Protein AF-A0A2M7WI53-F1 (afdb_monomer_lite)

pLDDT: mean 71.74, std 11.9, range [33.31, 90.62]

Structure (mmCIF, N/CA/C/O backbone):
data_AF-A0A2M7WI53-F1
#
_entry.id   AF-A0A2M7WI53-F1
#
loop_
_atom_site.group_PDB
_atom_site.id
_atom_site.type_symbol
_atom_site.label_atom_id
_atom_site.label_alt_id
_atom_site.label_comp_id
_atom_site.label_asym_id
_atom_site.label_entity_id
_atom_site.label_seq_id
_atom_site.pdbx_PDB_ins_code
_atom_site.Cartn_x
_atom_site.Cartn_y
_atom_site.Cartn_z
_atom_site.occupancy
_atom_site.B_iso_or_equiv
_atom_site.auth_seq_id
_atom_site.auth_comp_id
_atom_site.auth_asym_id
_atom_site.auth_atom_id
_atom_site.pdbx_PDB_model_num
ATOM 1 N N . MET A 1 1 ? -2.477 -20.365 7.520 1.00 40.53 1 MET A N 1
ATOM 2 C CA . MET A 1 1 ? -2.702 -20.874 6.146 1.00 40.53 1 MET A CA 1
ATOM 3 C C . MET A 1 1 ? -1.442 -20.587 5.340 1.00 40.53 1 MET A C 1
ATOM 5 O O . MET A 1 1 ? -0.900 -19.510 5.520 1.00 40.53 1 MET A O 1
ATOM 9 N N . ARG A 1 2 ? -0.923 -21.531 4.542 1.00 48.72 2 ARG A N 1
ATOM 10 C CA . ARG A 1 2 ? 0.234 -21.299 3.654 1.00 48.72 2 ARG A CA 1
ATOM 11 C C . ARG A 1 2 ? -0.294 -21.184 2.229 1.00 48.72 2 ARG A C 1
ATOM 13 O O . ARG A 1 2 ? -0.857 -22.155 1.731 1.00 48.72 2 ARG A O 1
ATOM 20 N N . ILE A 1 3 ? -0.168 -20.014 1.613 1.00 57.38 3 ILE A N 1
ATOM 21 C CA . ILE A 1 3 ? -0.601 -19.780 0.230 1.00 57.38 3 ILE A CA 1
ATOM 22 C C . ILE A 1 3 ? 0.655 -19.772 -0.632 1.00 57.38 3 ILE A C 1
ATOM 24 O O . ILE A 1 3 ? 1.502 -18.901 -0.461 1.00 57.38 3 ILE A O 1
ATOM 28 N N . ASN A 1 4 ? 0.796 -20.764 -1.510 1.00 57.38 4 ASN A N 1
ATOM 29 C CA . ASN A 1 4 ? 1.954 -20.886 -2.392 1.00 57.38 4 ASN A CA 1
ATOM 30 C C . ASN A 1 4 ? 1.687 -20.078 -3.676 1.00 57.38 4 ASN A C 1
ATOM 32 O O . ASN A 1 4 ? 0.699 -20.374 -4.356 1.00 57.38 4 ASN A O 1
ATOM 36 N N . PRO A 1 5 ? 2.494 -19.063 -4.016 1.00 64.06 5 PRO A N 1
ATOM 37 C CA . PRO A 1 5 ? 2.240 -18.233 -5.185 1.00 64.06 5 PRO A CA 1
ATOM 38 C C . PRO A 1 5 ? 2.879 -18.861 -6.424 1.00 64.06 5 PRO A C 1
ATOM 40 O O . PRO A 1 5 ? 4.054 -18.655 -6.718 1.00 64.06 5 PRO A O 1
ATOM 43 N N . GLY A 1 6 ? 2.110 -19.655 -7.164 1.00 66.50 6 GLY A N 1
ATOM 44 C CA . GLY A 1 6 ? 2.554 -20.162 -8.464 1.00 66.50 6 GLY A CA 1
ATOM 45 C C . GLY A 1 6 ? 3.859 -20.964 -8.383 1.00 66.50 6 GLY A C 1
ATOM 46 O O . GLY A 1 6 ? 3.886 -22.045 -7.799 1.00 66.50 6 GLY A O 1
ATOM 47 N N . ASN A 1 7 ? 4.925 -20.437 -8.994 1.00 64.50 7 ASN A N 1
ATOM 48 C CA . ASN A 1 7 ? 6.206 -21.121 -9.184 1.00 64.50 7 ASN A CA 1
ATOM 49 C C . ASN A 1 7 ? 7.251 -20.851 -8.088 1.00 64.50 7 ASN A C 1
ATOM 51 O O . ASN A 1 7 ? 8.319 -21.466 -8.128 1.00 64.50 7 ASN A O 1
ATOM 55 N N . ALA A 1 8 ? 7.006 -19.946 -7.131 1.00 64.75 8 ALA A N 1
ATOM 56 C CA . ALA A 1 8 ? 7.987 -19.703 -6.073 1.00 64.75 8 ALA A CA 1
ATOM 57 C C . ALA A 1 8 ? 8.030 -20.898 -5.113 1.00 64.75 8 ALA A C 1
ATOM 59 O O . ALA A 1 8 ? 7.060 -21.207 -4.422 1.00 64.75 8 ALA A O 1
ATOM 60 N N . SER A 1 9 ? 9.171 -21.582 -5.049 1.00 63.84 9 SER A N 1
ATOM 61 C CA . SER A 1 9 ? 9.409 -22.614 -4.045 1.00 63.84 9 SER A CA 1
ATOM 62 C C . SER A 1 9 ? 9.927 -21.979 -2.757 1.00 63.84 9 SER A C 1
ATOM 64 O O . SER A 1 9 ? 10.912 -21.248 -2.794 1.00 63.84 9 SER A O 1
ATOM 66 N N . ALA A 1 10 ? 9.320 -22.324 -1.622 1.00 70.06 10 ALA A N 1
ATOM 67 C CA . ALA A 1 10 ? 9.754 -21.918 -0.281 1.00 70.06 10 ALA A CA 1
ATOM 68 C C . ALA A 1 10 ? 9.608 -20.422 0.079 1.00 70.06 10 ALA A C 1
ATOM 70 O O . ALA A 1 10 ? 10.190 -19.990 1.072 1.00 70.06 10 ALA A O 1
ATOM 71 N N . VAL A 1 11 ? 8.786 -19.662 -0.651 1.00 73.88 11 VAL A N 1
ATOM 72 C CA . VAL A 1 11 ? 8.380 -18.299 -0.265 1.00 73.88 11 VAL A CA 1
ATOM 73 C C . VAL A 1 11 ? 6.955 -18.341 0.286 1.00 73.88 11 VAL A C 1
ATOM 75 O O . VAL A 1 11 ? 6.052 -18.849 -0.381 1.00 73.88 11 VAL A O 1
ATOM 78 N N . TYR A 1 12 ? 6.739 -17.840 1.505 1.00 75.62 12 TYR A N 1
ATOM 79 C CA . TYR A 1 12 ? 5.449 -17.949 2.189 1.00 75.62 12 TYR A CA 1
ATOM 80 C C . TYR A 1 12 ? 5.150 -16.730 3.047 1.00 75.62 12 TYR A C 1
ATOM 82 O O . TYR A 1 12 ? 5.795 -16.522 4.074 1.00 75.62 12 TYR A O 1
ATOM 90 N N . LEU A 1 13 ? 4.056 -16.040 2.737 1.00 79.50 13 LEU A N 1
ATOM 91 C CA . LEU A 1 13 ? 3.545 -15.013 3.634 1.00 79.50 13 LEU A CA 1
ATOM 92 C C . LEU A 1 13 ? 3.098 -15.635 4.953 1.00 79.50 13 LEU A C 1
ATOM 94 O O . LEU A 1 13 ? 2.332 -16.606 5.001 1.00 79.50 13 LEU A O 1
ATOM 98 N N . THR A 1 14 ? 3.603 -15.062 6.031 1.00 83.94 14 THR A N 1
ATOM 99 C CA . THR A 1 14 ? 3.171 -15.330 7.388 1.00 83.94 14 THR A CA 1
ATOM 100 C C . THR A 1 14 ? 1.987 -14.436 7.716 1.00 83.94 14 THR A C 1
ATOM 102 O O . THR A 1 14 ? 1.918 -13.274 7.325 1.00 83.94 14 THR A O 1
ATOM 105 N N . TYR A 1 15 ? 1.016 -15.016 8.408 1.00 81.25 15 TYR A N 1
ATOM 106 C CA . TYR A 1 15 ? -0.270 -14.393 8.660 1.00 81.25 15 TYR A CA 1
ATOM 107 C C . TYR A 1 15 ? -0.632 -14.519 10.130 1.00 81.25 15 TYR A C 1
ATOM 109 O O . TYR A 1 15 ? -0.364 -15.559 10.744 1.00 81.25 15 TYR A O 1
ATOM 117 N N . ASP A 1 16 ? -1.285 -13.493 10.654 1.00 82.62 16 ASP A N 1
ATOM 118 C CA . ASP A 1 16 ? -1.772 -13.434 12.020 1.00 82.62 16 ASP A CA 1
ATOM 119 C C . ASP A 1 16 ? -3.190 -12.847 12.117 1.00 82.62 16 ASP A C 1
ATOM 121 O O . ASP A 1 16 ? -3.620 -12.053 11.283 1.00 82.62 16 ASP A O 1
ATOM 125 N N . THR A 1 17 ? -3.920 -13.278 13.149 1.00 79.56 17 THR A N 1
ATOM 126 C CA . THR A 1 17 ? -5.266 -12.792 13.510 1.00 79.56 17 THR A CA 1
ATOM 127 C C . THR A 1 17 ? -5.358 -12.433 14.984 1.00 79.56 17 THR A C 1
ATOM 129 O O . THR A 1 17 ? -6.453 -12.432 15.554 1.00 79.56 17 THR A O 1
ATOM 132 N N . THR A 1 18 ? -4.223 -12.286 15.665 1.00 78.81 18 THR A N 1
ATOM 133 C CA . THR A 1 18 ? -4.240 -11.916 17.077 1.00 78.81 18 THR A CA 1
ATOM 134 C C . THR A 1 18 ? -4.764 -10.493 17.225 1.00 78.81 18 THR A C 1
ATOM 136 O O . THR A 1 18 ? -5.037 -9.797 16.255 1.00 78.81 18 THR A O 1
ATOM 139 N N . THR A 1 19 ? -5.012 -10.056 18.449 1.00 72.38 19 THR A N 1
ATOM 140 C CA . THR A 1 19 ? -5.369 -8.661 18.706 1.00 72.38 19 THR A CA 1
ATOM 141 C C . THR A 1 19 ? -4.101 -7.842 18.911 1.00 72.38 19 THR A C 1
ATOM 143 O O . THR A 1 19 ? -3.313 -8.176 19.796 1.00 72.38 19 THR A O 1
ATOM 146 N N . GLY A 1 20 ? -3.956 -6.742 18.172 1.00 71.38 20 GLY A N 1
ATOM 147 C CA . GLY A 1 20 ? -2.830 -5.812 18.295 1.00 71.38 20 GLY A CA 1
ATOM 148 C C . GLY A 1 20 ? -1.840 -5.902 17.133 1.00 71.38 20 GLY A C 1
ATOM 149 O O . GLY A 1 20 ? -1.923 -6.796 16.299 1.00 71.38 20 GLY A O 1
ATOM 150 N N . VAL A 1 21 ? -0.915 -4.944 17.082 1.00 74.25 21 VAL A N 1
ATOM 151 C CA . VAL A 1 21 ? 0.105 -4.851 16.029 1.00 74.25 21 VAL A CA 1
ATOM 152 C C . VAL A 1 21 ? 1.142 -5.962 16.209 1.00 74.25 21 VAL A C 1
ATOM 154 O O . VAL A 1 21 ? 1.722 -6.098 17.286 1.00 74.25 21 VAL A O 1
ATOM 157 N N . ASN A 1 22 ? 1.392 -6.734 15.149 1.00 80.31 22 ASN A N 1
ATOM 158 C CA . ASN A 1 22 ? 2.425 -7.768 15.114 1.00 80.31 22 ASN A CA 1
ATOM 159 C C . ASN A 1 22 ? 3.294 -7.610 13.860 1.00 80.31 22 ASN A C 1
ATOM 161 O O . ASN A 1 22 ? 3.023 -8.211 12.823 1.00 80.31 22 ASN A O 1
ATOM 165 N N . THR A 1 23 ? 4.355 -6.814 13.982 1.00 82.06 23 THR A N 1
ATOM 166 C CA . THR A 1 23 ? 5.276 -6.480 12.885 1.00 82.06 23 THR A CA 1
ATOM 167 C C . THR A 1 23 ? 6.238 -7.614 12.513 1.00 82.06 23 THR A C 1
ATOM 169 O O . THR A 1 23 ? 7.009 -7.473 11.571 1.00 82.06 23 THR A O 1
ATOM 172 N N . GLU A 1 24 ? 6.199 -8.760 13.205 1.00 83.50 24 GLU A N 1
ATOM 173 C CA . GLU A 1 24 ? 6.983 -9.957 12.850 1.00 83.50 24 GLU A CA 1
ATOM 174 C C . GLU A 1 24 ? 6.296 -10.822 11.778 1.00 83.50 24 GLU A C 1
ATOM 176 O O . GLU A 1 24 ? 6.804 -11.878 11.385 1.00 83.50 24 GLU A O 1
ATOM 181 N N . ARG A 1 25 ? 5.095 -10.428 11.350 1.00 84.69 25 ARG A N 1
ATOM 182 C CA . ARG A 1 25 ? 4.262 -11.148 10.385 1.00 84.69 25 ARG A CA 1
ATOM 183 C C . ARG A 1 25 ? 4.104 -10.317 9.134 1.00 84.69 25 ARG A C 1
ATOM 185 O O . ARG A 1 25 ? 4.075 -9.107 9.227 1.00 84.69 25 ARG A O 1
ATOM 192 N N . ASP A 1 26 ? 3.953 -10.951 7.978 1.00 82.56 26 ASP A N 1
ATOM 193 C CA . ASP A 1 26 ? 3.774 -10.213 6.723 1.00 82.56 26 ASP A CA 1
ATOM 194 C C . ASP A 1 26 ? 2.362 -9.615 6.645 1.00 82.56 26 ASP A C 1
ATOM 196 O O . ASP A 1 26 ? 2.180 -8.474 6.233 1.00 82.56 26 ASP A O 1
ATOM 200 N N . VAL A 1 27 ? 1.350 -10.374 7.078 1.00 82.81 27 VAL A N 1
ATOM 201 C CA . VAL A 1 27 ? -0.061 -9.969 7.033 1.00 82.81 27 VAL A CA 1
ATOM 202 C C . VAL A 1 27 ? -0.702 -10.089 8.399 1.00 82.81 27 VAL A C 1
ATOM 204 O O . VAL A 1 27 ? -0.629 -11.143 9.033 1.00 82.81 27 VAL A O 1
ATOM 207 N N . HIS A 1 28 ? -1.433 -9.058 8.800 1.00 81.81 28 HIS A N 1
ATOM 208 C CA . HIS A 1 28 ? -2.333 -9.139 9.938 1.00 81.81 28 HIS A CA 1
ATOM 209 C C . HIS A 1 28 ? -3.757 -8.814 9.523 1.00 81.81 28 HIS A C 1
ATOM 211 O O . HIS A 1 28 ? -4.038 -7.763 8.954 1.00 81.81 28 HIS A O 1
ATOM 217 N N . TRP A 1 29 ? -4.667 -9.732 9.827 1.00 77.44 29 TRP A N 1
ATOM 218 C CA . TRP A 1 29 ? -6.092 -9.489 9.696 1.00 77.44 29 TRP A CA 1
ATOM 219 C C . TRP A 1 29 ? -6.637 -8.990 11.022 1.00 77.44 29 TRP A C 1
ATOM 221 O O . TRP A 1 29 ? -6.729 -9.744 11.997 1.00 77.44 29 TRP A O 1
ATOM 231 N N . ARG A 1 30 ? -7.065 -7.730 11.039 1.00 73.25 30 ARG A N 1
ATOM 232 C CA . ARG A 1 30 ? -7.730 -7.134 12.189 1.00 73.25 30 ARG A CA 1
ATOM 233 C C . ARG A 1 30 ? -9.077 -7.822 12.372 1.00 73.25 30 ARG A C 1
ATOM 235 O O . ARG A 1 30 ? -9.989 -7.695 11.555 1.00 73.25 30 ARG A O 1
ATOM 242 N N . VAL A 1 31 ? -9.221 -8.572 13.459 1.00 60.41 31 VAL A N 1
ATOM 243 C CA . VAL A 1 31 ? -10.499 -9.193 13.821 1.00 60.41 31 VAL A CA 1
ATOM 244 C C . VAL A 1 31 ? -11.424 -8.101 14.368 1.00 60.41 31 VAL A C 1
ATOM 246 O O . VAL A 1 31 ? -11.444 -7.840 15.567 1.00 60.41 31 VAL A O 1
ATOM 249 N N . ASN A 1 32 ? -12.174 -7.430 13.492 1.00 55.91 32 ASN A N 1
ATOM 250 C CA . ASN A 1 32 ? -13.210 -6.469 13.873 1.00 55.91 32 ASN A CA 1
ATOM 251 C C . ASN A 1 32 ? -14.606 -7.024 13.537 1.00 55.91 32 ASN A C 1
ATOM 253 O O . ASN A 1 32 ? -14.867 -7.443 12.412 1.00 55.91 32 ASN A O 1
ATOM 257 N N . SER A 1 33 ? -15.514 -7.016 14.517 1.00 45.75 33 SER A N 1
ATOM 258 C CA . SER A 1 33 ? -16.912 -7.450 14.390 1.00 45.75 33 SER A CA 1
ATOM 259 C C . SER A 1 33 ? -17.819 -6.468 13.633 1.00 45.75 33 SER A C 1
ATOM 261 O O . SER A 1 33 ? -18.986 -6.784 13.405 1.00 45.75 33 SER A O 1
ATOM 263 N N . ALA A 1 34 ? -17.320 -5.290 13.245 1.00 47.84 34 ALA A N 1
ATOM 264 C CA . ALA A 1 34 ? -18.113 -4.236 12.611 1.00 47.84 34 ALA A CA 1
ATOM 265 C C . ALA A 1 34 ? -18.257 -4.357 11.081 1.00 47.84 34 ALA A C 1
ATOM 267 O O . ALA A 1 34 ? -19.078 -3.646 10.506 1.00 47.84 34 ALA A O 1
ATOM 268 N N . HIS A 1 35 ? -17.519 -5.251 10.413 1.00 46.56 35 HIS A N 1
ATOM 269 C CA . HIS A 1 35 ? -17.540 -5.360 8.950 1.00 46.56 35 HIS A CA 1
ATOM 270 C C . HIS A 1 35 ? -17.844 -6.804 8.528 1.00 46.56 35 HIS A C 1
ATOM 272 O O . HIS A 1 35 ? -17.186 -7.751 8.953 1.00 46.56 35 HIS A O 1
ATOM 278 N N . ALA A 1 36 ? -18.918 -6.978 7.752 1.00 35.69 36 ALA A N 1
ATOM 279 C CA . ALA A 1 36 ? -19.476 -8.279 7.393 1.00 35.69 36 ALA A CA 1
ATOM 280 C C . ALA A 1 36 ? -18.493 -9.150 6.587 1.00 35.69 36 ALA A C 1
ATOM 282 O O . ALA A 1 36 ? -17.598 -8.653 5.903 1.00 35.69 36 ALA A O 1
ATOM 283 N N . ALA A 1 37 ? -18.702 -10.470 6.641 1.00 33.31 37 ALA A N 1
ATOM 284 C CA . ALA A 1 37 ? -17.984 -11.445 5.825 1.00 33.31 37 ALA A CA 1
ATOM 285 C C . ALA A 1 37 ? -18.001 -11.030 4.339 1.00 33.31 37 ALA A C 1
ATOM 287 O O . ALA A 1 37 ? -19.064 -11.007 3.721 1.00 33.31 37 ALA A O 1
ATOM 288 N N . GLY A 1 38 ? -16.829 -10.690 3.787 1.00 39.16 38 GLY A N 1
ATOM 289 C CA . GLY A 1 38 ? -16.668 -10.261 2.391 1.00 39.16 38 GLY A CA 1
ATOM 290 C C . GLY A 1 38 ? -15.857 -8.978 2.158 1.00 39.16 38 GLY A C 1
ATOM 291 O O . GLY A 1 38 ? -15.566 -8.685 1.006 1.00 39.16 38 GLY A O 1
ATOM 292 N N . ALA A 1 39 ? -15.459 -8.236 3.198 1.00 41.06 39 ALA A N 1
ATOM 293 C CA . ALA A 1 39 ? -14.750 -6.959 3.048 1.00 41.06 39 ALA A CA 1
ATOM 294 C C . ALA A 1 39 ? -13.228 -7.081 3.284 1.00 41.06 39 ALA A C 1
ATOM 296 O O . ALA A 1 39 ? -12.765 -7.061 4.428 1.00 41.06 39 ALA A O 1
ATOM 297 N N . TYR A 1 40 ? -12.440 -7.144 2.204 1.00 47.06 40 TYR A N 1
ATOM 298 C CA . TYR A 1 40 ? -11.000 -6.828 2.219 1.00 47.06 40 TYR A CA 1
ATOM 299 C C . TYR A 1 40 ? -10.840 -5.299 2.156 1.00 47.06 40 TYR A C 1
ATOM 301 O O . TYR A 1 40 ? -10.165 -4.749 1.288 1.00 47.06 40 TYR A O 1
ATOM 309 N N . GLU A 1 41 ? -11.522 -4.567 3.030 1.00 58.31 41 GLU A N 1
ATOM 310 C CA . GLU A 1 41 ? -11.343 -3.122 3.111 1.00 58.31 41 GLU A CA 1
ATOM 311 C C . GLU A 1 41 ? -9.981 -2.856 3.762 1.00 58.31 41 GLU A C 1
ATOM 313 O O . GLU A 1 41 ? -9.557 -3.591 4.653 1.00 58.31 41 GLU A O 1
ATOM 318 N N . THR A 1 42 ? -9.275 -1.814 3.321 1.00 56.69 42 THR A N 1
ATOM 319 C CA . THR A 1 42 ? -7.972 -1.358 3.859 1.00 56.69 42 THR A CA 1
ATOM 320 C C . THR A 1 42 ? -7.950 -1.160 5.382 1.00 56.69 42 THR A C 1
ATOM 322 O O . THR A 1 42 ? -6.896 -0.933 5.956 1.00 56.69 42 THR A O 1
ATOM 325 N N . ASP A 1 43 ? -9.110 -1.221 6.032 1.00 60.84 43 ASP A N 1
ATOM 326 C CA . ASP A 1 43 ? -9.283 -1.112 7.477 1.00 60.84 43 ASP A CA 1
ATOM 327 C C . ASP A 1 43 ? -9.181 -2.455 8.219 1.00 60.84 43 ASP A C 1
ATOM 329 O O . ASP A 1 43 ? -9.117 -2.455 9.448 1.00 60.84 43 ASP A O 1
ATOM 333 N N . ASN A 1 44 ? -9.149 -3.585 7.500 1.00 69.31 44 ASN A N 1
ATOM 334 C CA . ASN A 1 44 ? -9.164 -4.935 8.076 1.00 69.31 44 ASN A CA 1
ATOM 335 C C . ASN A 1 44 ? -7.863 -5.714 7.869 1.00 69.31 44 ASN A C 1
ATOM 337 O O . ASN A 1 44 ? -7.686 -6.757 8.496 1.00 69.31 44 ASN A O 1
ATOM 341 N N . VAL A 1 45 ? -6.971 -5.252 6.991 1.00 76.75 45 VAL A N 1
ATOM 342 C CA . VAL A 1 45 ? -5.724 -5.954 6.678 1.00 76.75 45 VAL A CA 1
ATOM 343 C C . VAL A 1 45 ? -4.552 -4.991 6.722 1.00 76.75 45 VAL A C 1
ATOM 345 O O . VAL A 1 45 ? -4.508 -4.016 5.976 1.00 76.75 45 VAL A O 1
ATOM 348 N N . ASP A 1 46 ? -3.588 -5.324 7.567 1.00 80.38 46 ASP A N 1
ATOM 349 C CA . ASP A 1 46 ? -2.292 -4.674 7.642 1.00 80.38 46 ASP A CA 1
ATOM 350 C C . ASP A 1 46 ? -1.254 -5.503 6.888 1.00 80.38 46 ASP A C 1
ATOM 352 O O . ASP A 1 46 ? -1.238 -6.736 6.983 1.00 80.38 46 ASP A O 1
ATOM 356 N N . PHE A 1 47 ? -0.375 -4.818 6.157 1.00 82.06 47 PHE A N 1
ATOM 357 C CA . PHE A 1 47 ? 0.773 -5.424 5.489 1.00 82.06 47 PHE A CA 1
ATOM 358 C C . PHE A 1 47 ? 2.029 -4.885 6.141 1.00 82.06 47 PHE A C 1
ATOM 360 O O . PHE A 1 47 ? 2.302 -3.696 6.028 1.00 82.06 47 PHE A O 1
ATOM 367 N N . TYR A 1 48 ? 2.801 -5.731 6.800 1.00 84.75 48 TYR A N 1
ATOM 368 C CA . TYR A 1 48 ? 4.083 -5.311 7.344 1.00 84.75 48 TYR A CA 1
ATOM 369 C C . TYR A 1 48 ? 5.219 -5.705 6.408 1.00 84.75 48 TYR A C 1
ATOM 371 O O . TYR A 1 48 ? 5.087 -6.586 5.555 1.00 84.75 48 TYR A O 1
ATOM 379 N N . GLU A 1 49 ? 6.363 -5.066 6.618 1.00 78.62 49 GLU A N 1
ATOM 380 C CA . GLU A 1 49 ? 7.631 -5.439 6.000 1.00 78.62 49 GLU A CA 1
ATOM 381 C C . GLU A 1 49 ? 8.651 -5.735 7.107 1.00 78.62 49 GLU A C 1
ATOM 383 O O . GLU A 1 49 ? 9.440 -4.866 7.476 1.00 78.62 49 GLU A O 1
ATOM 388 N N . PRO A 1 50 ? 8.639 -6.956 7.683 1.00 78.00 50 PRO A N 1
ATOM 389 C CA . PRO A 1 50 ? 9.502 -7.293 8.819 1.00 78.00 50 PRO A CA 1
ATOM 390 C C . PRO A 1 50 ? 11.002 -7.192 8.496 1.00 78.00 50 PRO A C 1
ATOM 392 O O . PRO A 1 50 ? 11.837 -7.092 9.395 1.00 78.00 50 PRO A O 1
ATOM 395 N N . VAL A 1 51 ? 11.355 -7.251 7.209 1.00 75.44 51 VAL A N 1
ATOM 396 C CA . VAL A 1 51 ? 12.726 -7.156 6.704 1.00 75.44 51 VAL A CA 1
ATOM 397 C C . VAL A 1 51 ? 12.814 -5.958 5.760 1.00 75.44 51 VAL A C 1
ATOM 399 O O . VAL A 1 51 ? 12.414 -6.034 4.603 1.00 75.44 51 VAL A O 1
ATOM 402 N N . SER A 1 52 ? 13.397 -4.864 6.247 1.00 67.62 52 SER A N 1
ATOM 403 C CA . SER A 1 52 ? 13.440 -3.549 5.581 1.00 67.62 52 SER A CA 1
ATOM 404 C C . SER A 1 52 ? 14.253 -3.480 4.280 1.00 67.62 52 SER A C 1
ATOM 406 O O . SER A 1 52 ? 14.430 -2.411 3.714 1.00 67.62 52 SER A O 1
ATOM 408 N N . ASN A 1 53 ? 14.862 -4.582 3.848 1.00 67.38 53 ASN A N 1
ATOM 409 C CA . ASN A 1 53 ? 15.599 -4.685 2.587 1.00 67.38 53 ASN A CA 1
ATOM 410 C C . ASN A 1 53 ? 15.217 -5.945 1.795 1.00 67.38 53 ASN A C 1
ATOM 412 O O . ASN A 1 53 ? 15.928 -6.345 0.874 1.00 67.38 53 ASN A O 1
ATOM 416 N N . GLY A 1 54 ? 14.113 -6.594 2.171 1.00 70.50 54 GLY A N 1
ATOM 417 C CA . GLY A 1 54 ? 13.661 -7.841 1.576 1.00 70.50 54 GLY A CA 1
ATOM 418 C C . GLY A 1 54 ? 12.162 -8.018 1.757 1.00 70.50 54 GLY A C 1
ATOM 419 O O . GLY A 1 54 ? 11.707 -8.551 2.766 1.00 70.50 54 GLY A O 1
ATOM 420 N N . SER A 1 55 ? 11.389 -7.632 0.744 1.00 73.88 55 SER A N 1
ATOM 421 C CA . SER A 1 55 ? 9.939 -7.787 0.778 1.00 73.88 55 SER A CA 1
ATOM 422 C C . SER A 1 55 ? 9.585 -9.251 0.531 1.00 73.88 55 SER A C 1
ATOM 424 O O . SER A 1 55 ? 9.590 -9.724 -0.610 1.00 73.88 55 SER A O 1
ATOM 426 N N . GLN A 1 56 ? 9.247 -9.981 1.597 1.00 78.81 56 GLN A N 1
ATOM 427 C CA . GLN A 1 56 ? 8.673 -11.328 1.486 1.00 78.81 56 GLN A CA 1
ATOM 428 C C . GLN A 1 56 ? 7.405 -11.308 0.619 1.00 78.81 56 GLN A C 1
ATOM 430 O O . GLN A 1 56 ? 7.156 -12.222 -0.165 1.00 78.81 56 GLN A O 1
ATOM 435 N N . PHE A 1 57 ? 6.666 -10.200 0.694 1.00 77.56 57 PHE A N 1
ATOM 436 C CA . PHE A 1 57 ? 5.571 -9.858 -0.201 1.00 77.56 57 PHE A CA 1
ATOM 437 C C . PHE A 1 57 ? 5.979 -9.775 -1.669 1.00 77.56 57 PHE A C 1
ATOM 439 O O . PHE A 1 57 ? 5.372 -10.443 -2.506 1.00 77.56 57 PHE A O 1
ATOM 446 N N . GLY A 1 58 ? 7.023 -9.012 -1.992 1.00 75.31 58 GLY A N 1
ATOM 447 C CA . GLY A 1 58 ? 7.571 -8.947 -3.347 1.00 75.31 58 GLY A CA 1
ATOM 448 C C . GLY A 1 58 ? 8.004 -10.322 -3.863 1.00 75.31 58 GLY A C 1
ATOM 449 O O . GLY A 1 58 ? 7.616 -10.720 -4.961 1.00 75.31 58 GLY A O 1
ATOM 450 N N . ALA A 1 59 ? 8.732 -11.088 -3.048 1.00 77.19 59 ALA A N 1
ATOM 451 C CA . ALA A 1 59 ? 9.161 -12.444 -3.394 1.00 77.19 59 ALA A CA 1
ATOM 452 C C . ALA A 1 59 ? 7.972 -13.396 -3.620 1.00 77.19 59 ALA A C 1
ATOM 454 O O . ALA A 1 59 ? 8.012 -14.250 -4.506 1.00 77.19 59 ALA A O 1
ATOM 455 N N . TRP A 1 60 ? 6.893 -13.242 -2.846 1.00 78.88 60 TRP A N 1
ATOM 456 C CA . TRP A 1 60 ? 5.671 -14.021 -3.019 1.00 78.88 60 TRP A CA 1
ATOM 457 C C . TRP A 1 60 ? 5.009 -13.685 -4.363 1.00 78.88 60 TRP A C 1
ATOM 459 O O . TRP A 1 60 ? 4.757 -14.579 -5.168 1.00 78.88 60 TRP A O 1
ATOM 469 N N . CYS A 1 61 ? 4.824 -12.402 -4.679 1.00 75.12 61 CYS A N 1
ATOM 470 C CA . CYS A 1 61 ? 4.260 -11.964 -5.960 1.00 75.12 61 CYS A CA 1
ATOM 471 C C . CYS A 1 61 ? 5.083 -12.445 -7.172 1.00 75.12 61 CYS A C 1
ATOM 473 O O . CYS A 1 61 ? 4.509 -12.837 -8.196 1.00 75.12 61 CYS A O 1
ATOM 475 N N . GLN A 1 62 ? 6.414 -12.506 -7.041 1.00 74.69 62 GLN A N 1
ATOM 476 C CA . GLN A 1 62 ? 7.319 -12.997 -8.084 1.00 74.69 62 GLN A CA 1
ATOM 477 C C . GLN A 1 62 ? 6.996 -14.417 -8.548 1.00 74.69 62 GLN A C 1
ATOM 479 O O . GLN A 1 62 ? 7.149 -14.730 -9.731 1.00 74.69 62 GLN A O 1
ATOM 484 N N . GLY A 1 63 ? 6.496 -15.268 -7.653 1.00 74.94 63 GLY A N 1
ATOM 485 C CA . GLY A 1 63 ? 6.120 -16.634 -7.995 1.00 74.94 63 GLY A CA 1
ATOM 486 C C . GLY A 1 63 ? 5.050 -16.733 -9.088 1.00 74.94 63 GLY A C 1
ATOM 487 O O . GLY A 1 63 ? 5.049 -17.698 -9.856 1.00 74.94 63 GLY A O 1
ATOM 488 N N . CYS A 1 64 ? 4.191 -15.716 -9.215 1.00 70.62 64 CYS A N 1
ATOM 489 C CA . CYS A 1 64 ? 3.168 -15.623 -10.260 1.00 70.62 64 CYS A CA 1
ATOM 490 C C . CYS A 1 64 ? 3.531 -14.631 -11.377 1.00 70.62 64 CYS A C 1
ATOM 492 O O . CYS A 1 64 ? 3.182 -14.869 -12.532 1.00 70.62 64 CYS A O 1
ATOM 494 N N . HIS A 1 65 ? 4.223 -13.532 -11.056 1.00 72.62 65 HIS A N 1
ATOM 495 C CA . HIS A 1 65 ? 4.453 -12.416 -11.985 1.00 72.62 65 HIS A CA 1
ATOM 496 C C . HIS A 1 65 ? 5.870 -12.373 -12.594 1.00 72.62 65 HIS A C 1
ATOM 498 O O . HIS A 1 65 ? 6.101 -11.646 -13.559 1.00 72.62 65 HIS A O 1
ATOM 504 N N . THR A 1 66 ? 6.780 -13.250 -12.153 1.00 70.50 66 THR A N 1
ATOM 505 C CA . THR A 1 66 ? 8.163 -13.478 -12.634 1.00 70.50 66 THR A CA 1
ATOM 506 C C . THR A 1 66 ? 9.113 -12.272 -12.574 1.00 70.50 66 THR A C 1
ATOM 508 O O . THR A 1 66 ? 10.082 -12.306 -11.818 1.00 70.50 66 THR A O 1
ATOM 511 N N . ASN A 1 67 ? 8.873 -11.223 -13.363 1.00 65.44 67 ASN A N 1
ATOM 512 C CA . ASN A 1 67 ? 9.663 -9.991 -13.382 1.00 65.44 67 ASN A CA 1
ATOM 513 C C . ASN A 1 67 ? 9.070 -8.949 -12.423 1.00 65.44 67 ASN A C 1
ATOM 515 O O . ASN A 1 67 ? 7.897 -9.040 -12.078 1.00 65.44 67 ASN A O 1
ATOM 519 N N . PHE A 1 68 ? 9.870 -7.938 -12.062 1.00 64.31 68 PHE A N 1
ATOM 520 C CA . PHE A 1 68 ? 9.469 -6.772 -11.256 1.00 64.31 68 PHE A CA 1
ATOM 521 C C . PHE A 1 68 ? 9.366 -6.959 -9.733 1.00 64.31 68 PHE A C 1
ATOM 523 O O . PHE A 1 68 ? 8.558 -6.302 -9.076 1.00 64.31 68 PHE A O 1
ATOM 530 N N . HIS A 1 69 ? 10.217 -7.813 -9.165 1.00 68.06 69 HIS A N 1
ATOM 531 C CA . HIS A 1 69 ? 10.374 -7.970 -7.717 1.00 68.06 69 HIS A CA 1
ATOM 532 C C . HIS A 1 69 ? 11.863 -8.125 -7.357 1.00 68.06 69 HIS A C 1
ATOM 534 O O . HIS A 1 69 ? 12.607 -8.710 -8.150 1.00 68.06 69 HIS A O 1
ATOM 540 N N . GLY A 1 70 ? 12.278 -7.616 -6.188 1.00 63.47 70 GLY A N 1
ATOM 541 C CA . GLY A 1 70 ? 13.679 -7.606 -5.740 1.00 63.47 70 GLY A CA 1
ATOM 542 C C . GLY A 1 70 ? 14.022 -6.422 -4.824 1.00 63.47 70 GLY A C 1
ATOM 543 O O . GLY A 1 70 ? 13.124 -5.721 -4.353 1.00 63.47 70 GLY A O 1
ATOM 544 N N . SER A 1 71 ? 15.315 -6.201 -4.578 1.00 66.69 71 SER A N 1
ATOM 545 C CA . SER A 1 71 ? 15.851 -4.951 -4.011 1.00 66.69 71 SER A CA 1
ATOM 546 C C . SER A 1 71 ? 15.843 -3.850 -5.071 1.00 66.69 71 SER A C 1
ATOM 548 O O . SER A 1 71 ? 15.933 -4.124 -6.270 1.00 66.69 71 SER A O 1
ATOM 550 N N . SER A 1 72 ? 15.834 -2.590 -4.632 1.00 68.19 72 SER A N 1
ATOM 551 C CA . SER A 1 72 ? 16.096 -1.429 -5.478 1.00 68.19 72 SER A CA 1
ATOM 552 C C . SER A 1 72 ? 17.387 -1.528 -6.276 1.00 68.19 72 SER A C 1
ATOM 554 O O . SER A 1 72 ? 17.508 -0.764 -7.209 1.00 68.19 72 SER A O 1
ATOM 556 N N . SER A 1 73 ? 18.325 -2.417 -5.938 1.00 71.12 73 SER A N 1
ATOM 557 C CA . SER A 1 73 ? 19.592 -2.618 -6.651 1.00 71.12 73 SER A CA 1
ATOM 558 C C . SER A 1 73 ? 19.557 -3.709 -7.731 1.00 71.12 73 SER A C 1
ATOM 560 O O . SER A 1 73 ? 20.534 -3.876 -8.469 1.00 71.12 73 SER A O 1
ATOM 562 N N . ASP A 1 74 ? 18.458 -4.461 -7.849 1.00 71.25 74 ASP A N 1
ATOM 563 C CA . ASP A 1 74 ? 18.376 -5.578 -8.786 1.00 71.25 74 ASP A CA 1
ATOM 564 C C . ASP A 1 74 ? 18.180 -5.095 -10.243 1.00 71.25 74 ASP A C 1
ATOM 566 O O . ASP A 1 74 ? 17.348 -4.221 -10.516 1.00 71.25 74 ASP A O 1
ATOM 570 N N . PRO A 1 75 ? 18.877 -5.687 -11.239 1.00 72.56 75 PRO A N 1
ATOM 571 C CA . PRO A 1 75 ? 18.820 -5.228 -12.634 1.00 72.56 75 PRO A CA 1
ATOM 572 C C . PRO A 1 75 ? 17.424 -5.237 -13.276 1.00 72.56 75 PRO A C 1
ATOM 574 O O . PRO A 1 75 ? 17.190 -4.531 -14.254 1.00 72.56 75 PRO A O 1
ATOM 577 N N . ASN A 1 76 ? 16.498 -6.047 -12.760 1.00 69.75 76 ASN A N 1
ATOM 578 C CA . ASN A 1 76 ? 15.115 -6.137 -13.235 1.00 69.75 76 ASN A CA 1
ATOM 579 C C . ASN A 1 76 ? 14.195 -5.045 -12.649 1.00 69.75 76 ASN A C 1
ATOM 581 O O . ASN A 1 76 ? 13.063 -4.905 -13.122 1.00 69.75 76 ASN A O 1
ATOM 585 N N . MET A 1 77 ? 14.658 -4.284 -11.650 1.00 68.69 77 MET A N 1
ATOM 586 C CA . MET A 1 77 ? 13.878 -3.243 -10.970 1.00 68.69 77 MET A CA 1
ATOM 587 C C . MET A 1 77 ? 14.067 -1.853 -11.580 1.00 68.69 77 MET A C 1
ATOM 589 O O . MET A 1 77 ? 13.198 -0.994 -11.423 1.00 68.69 77 MET A O 1
ATOM 593 N N . HIS A 1 78 ? 15.131 -1.646 -12.356 1.00 63.62 78 HIS A N 1
ATOM 594 C CA . HIS A 1 78 ? 15.451 -0.357 -12.960 1.00 63.62 78 HIS A CA 1
ATOM 595 C C . HIS A 1 78 ? 14.980 -0.215 -14.412 1.00 63.62 78 HIS A C 1
ATOM 597 O O . HIS A 1 78 ? 15.042 -1.136 -15.229 1.00 63.62 78 HIS A O 1
ATOM 603 N N . ASN A 1 79 ? 14.554 0.997 -14.763 1.00 59.97 79 ASN A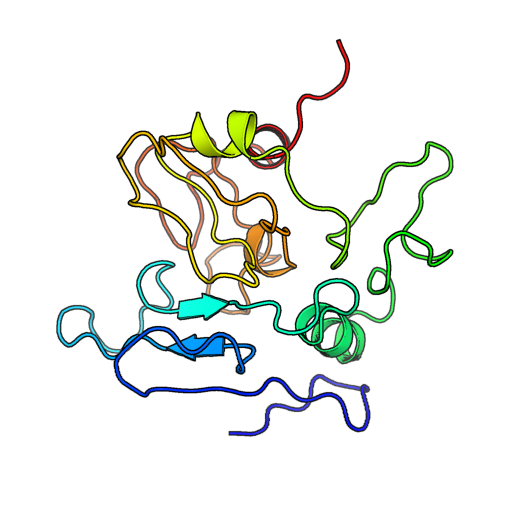 N 1
ATOM 604 C CA . ASN A 1 79 ? 14.561 1.492 -16.137 1.00 59.97 79 ASN A CA 1
ATOM 605 C C . ASN A 1 79 ? 15.894 2.209 -16.459 1.00 59.97 79 ASN A C 1
ATOM 607 O O . ASN A 1 79 ? 16.646 2.566 -15.556 1.00 59.97 79 ASN A O 1
ATOM 611 N N . VAL A 1 80 ? 16.129 2.491 -17.745 1.00 52.59 80 VAL A N 1
ATOM 612 C CA . VAL A 1 80 ? 17.254 3.274 -18.296 1.00 52.59 80 VAL A CA 1
ATOM 613 C C . VAL A 1 80 ? 17.417 4.653 -17.624 1.00 52.59 80 VAL A C 1
ATOM 615 O O . VAL A 1 80 ? 18.514 5.199 -17.624 1.00 52.59 80 VAL A O 1
ATOM 618 N N . ASP A 1 81 ? 16.367 5.168 -16.974 1.00 58.81 81 ASP A N 1
ATOM 619 C CA . ASP A 1 81 ? 16.332 6.499 -16.348 1.00 58.81 81 ASP A CA 1
ATOM 620 C C . ASP A 1 81 ? 16.365 6.469 -14.804 1.00 58.81 81 ASP A C 1
ATOM 622 O O . ASP A 1 81 ? 15.982 7.439 -14.156 1.00 58.81 81 ASP A O 1
ATOM 626 N N . GLY A 1 82 ? 16.739 5.341 -14.184 1.00 56.06 82 GLY A N 1
ATOM 627 C CA . GLY A 1 82 ? 16.776 5.204 -12.716 1.00 56.06 82 GLY A CA 1
ATOM 628 C C . GLY A 1 82 ? 15.400 5.077 -12.047 1.00 56.06 82 GLY A C 1
ATOM 629 O O . GLY A 1 82 ? 15.308 4.952 -10.830 1.00 56.06 82 GLY A O 1
ATOM 630 N N . TRP A 1 83 ? 14.325 5.060 -12.839 1.00 56.81 83 TRP A N 1
ATOM 631 C CA . TRP A 1 83 ? 12.956 4.853 -12.372 1.00 56.81 83 TRP A CA 1
ATOM 632 C C . TRP A 1 83 ? 12.743 3.405 -11.917 1.00 56.81 83 TRP A C 1
ATOM 634 O O . TRP A 1 83 ? 12.989 2.475 -12.696 1.00 56.81 83 TRP A O 1
ATOM 644 N N . VAL A 1 84 ? 12.232 3.217 -10.699 1.00 62.84 84 VAL A N 1
ATOM 645 C CA . VAL A 1 84 ? 11.794 1.905 -10.211 1.00 62.84 84 VAL A CA 1
ATOM 646 C C . VAL A 1 84 ? 10.326 1.728 -10.597 1.00 62.84 84 VAL A C 1
ATOM 648 O O . VAL A 1 84 ? 9.451 2.434 -10.107 1.00 62.84 84 VAL A O 1
ATOM 651 N N . ARG A 1 85 ? 10.037 0.826 -11.545 1.00 55.75 85 ARG A N 1
ATOM 652 C CA . ARG A 1 85 ? 8.673 0.669 -12.100 1.00 55.75 85 ARG A CA 1
ATOM 653 C C . ARG A 1 85 ? 7.690 -0.025 -11.157 1.00 55.75 85 ARG A C 1
ATOM 655 O O . ARG A 1 85 ? 6.491 0.026 -11.411 1.00 55.75 85 ARG A O 1
ATOM 662 N N . HIS A 1 86 ? 8.192 -0.710 -10.138 1.00 63.34 86 HIS A N 1
ATOM 663 C CA . HIS A 1 86 ? 7.393 -1.488 -9.201 1.00 63.34 86 HIS A CA 1
ATOM 664 C C . HIS A 1 86 ? 7.967 -1.342 -7.797 1.00 63.34 86 HIS A C 1
ATOM 666 O O . HIS A 1 86 ? 9.159 -1.077 -7.663 1.00 63.34 86 HIS A O 1
ATOM 672 N N . PRO A 1 87 ? 7.148 -1.515 -6.756 1.00 67.81 87 PRO A N 1
ATOM 673 C CA . PRO A 1 87 ? 7.624 -1.323 -5.401 1.00 67.81 87 PRO A CA 1
ATOM 674 C C . PRO A 1 87 ? 8.760 -2.274 -5.016 1.00 67.81 87 PRO A C 1
ATOM 676 O O . PRO A 1 87 ? 8.742 -3.450 -5.387 1.00 67.81 87 PRO A O 1
ATOM 679 N N . VAL A 1 88 ? 9.724 -1.754 -4.260 1.00 70.69 88 VAL A N 1
ATOM 680 C CA . VAL A 1 88 ? 10.884 -2.478 -3.719 1.00 70.69 88 VAL A CA 1
ATOM 681 C C . VAL A 1 88 ? 11.035 -2.130 -2.245 1.00 70.69 88 VAL A C 1
ATOM 683 O O . VAL A 1 88 ? 10.752 -0.999 -1.864 1.00 70.69 88 VAL A O 1
ATOM 686 N N . ALA A 1 89 ? 11.478 -3.102 -1.447 1.00 65.44 89 ALA A N 1
ATOM 687 C CA . ALA A 1 89 ? 11.511 -3.063 0.024 1.00 65.44 89 ALA A CA 1
ATOM 688 C C . ALA A 1 89 ? 12.316 -1.903 0.638 1.00 65.44 89 ALA A C 1
ATOM 690 O O . ALA A 1 89 ? 12.206 -1.602 1.815 1.00 65.44 89 ALA A O 1
ATOM 691 N N . ASP A 1 90 ? 13.186 -1.302 -0.161 1.00 68.75 90 ASP A N 1
ATOM 692 C CA . ASP A 1 90 ? 14.154 -0.273 0.197 1.00 68.75 90 ASP A CA 1
ATOM 693 C C . ASP A 1 90 ? 13.909 1.051 -0.552 1.00 68.75 90 ASP A C 1
ATOM 695 O O . ASP A 1 90 ? 14.690 1.994 -0.414 1.00 68.75 90 ASP A O 1
ATOM 699 N N . ALA A 1 91 ? 12.823 1.149 -1.331 1.00 73.94 91 ALA A N 1
ATOM 700 C CA . ALA A 1 91 ? 12.344 2.404 -1.910 1.00 73.94 91 ALA A CA 1
ATOM 701 C C . ALA A 1 91 ? 11.180 2.940 -1.079 1.00 73.94 91 ALA A C 1
ATOM 703 O O . ALA A 1 91 ? 10.007 2.841 -1.457 1.00 73.94 91 ALA A O 1
ATOM 704 N N . ASN A 1 92 ? 11.539 3.516 0.062 1.00 78.81 92 ASN A N 1
ATOM 705 C CA . ASN A 1 92 ? 10.578 4.141 0.952 1.00 78.81 92 ASN A CA 1
ATOM 706 C C . ASN A 1 92 ? 10.033 5.428 0.324 1.00 78.81 92 ASN A C 1
ATOM 708 O O . ASN A 1 92 ? 10.711 6.119 -0.444 1.00 78.81 92 ASN A O 1
ATOM 712 N N . LEU A 1 93 ? 8.794 5.747 0.669 1.00 80.69 93 LEU A N 1
ATOM 713 C CA . LEU A 1 93 ? 8.125 6.981 0.291 1.00 80.69 93 LEU A CA 1
ATOM 714 C C . LEU A 1 93 ? 8.745 8.183 0.992 1.00 80.69 93 LEU A C 1
ATOM 716 O O . LEU A 1 93 ? 9.287 8.052 2.089 1.00 80.69 93 LEU A O 1
ATOM 720 N N . ASP A 1 94 ? 8.575 9.365 0.395 1.00 84.12 94 ASP A N 1
ATOM 721 C CA . ASP A 1 94 ? 8.686 1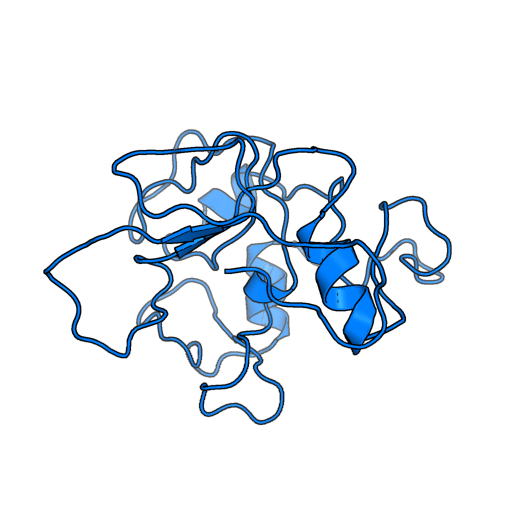0.606 1.154 1.00 84.12 94 ASP A CA 1
ATOM 722 C C . ASP A 1 94 ? 7.531 10.647 2.173 1.00 84.12 94 ASP A C 1
ATOM 724 O O . ASP A 1 94 ? 6.361 10.743 1.777 1.00 84.12 94 ASP A O 1
ATOM 728 N N . PRO A 1 95 ? 7.818 10.563 3.484 1.00 84.44 95 PRO A N 1
ATOM 729 C CA . PRO A 1 95 ? 6.771 10.515 4.491 1.00 84.44 95 PRO A CA 1
ATOM 730 C C . PRO A 1 95 ? 5.951 11.806 4.530 1.00 84.44 95 PRO A C 1
ATOM 732 O O . PRO A 1 95 ? 4.760 11.753 4.825 1.00 84.44 95 PRO A O 1
ATOM 735 N N . ALA A 1 96 ? 6.561 12.959 4.234 1.00 84.00 96 ALA A N 1
ATOM 736 C CA . ALA A 1 96 ? 5.899 14.256 4.324 1.00 84.00 96 ALA A CA 1
ATOM 737 C C . ALA A 1 96 ? 4.865 14.444 3.206 1.00 84.00 96 ALA A C 1
ATOM 739 O O . ALA A 1 96 ? 3.740 14.868 3.482 1.00 84.00 96 ALA A O 1
ATOM 740 N N . ASP A 1 97 ? 5.219 14.083 1.970 1.00 83.62 97 ASP A N 1
ATOM 741 C CA . ASP A 1 97 ? 4.291 14.114 0.834 1.00 83.62 97 ASP A CA 1
ATOM 742 C C . ASP A 1 97 ? 3.135 13.127 1.050 1.00 83.62 97 ASP A C 1
ATOM 744 O O . ASP A 1 97 ? 1.956 13.499 1.012 1.00 83.62 97 ASP A O 1
ATOM 748 N N . PHE A 1 98 ? 3.461 11.886 1.422 1.00 83.00 98 PHE A N 1
ATOM 749 C CA . PHE A 1 98 ? 2.452 10.863 1.681 1.00 83.00 98 PHE A CA 1
ATOM 750 C C . PHE A 1 98 ? 1.488 11.269 2.807 1.00 83.00 98 PHE A C 1
ATOM 752 O O . PHE A 1 98 ? 0.275 11.094 2.686 1.00 83.00 98 PHE A O 1
ATOM 759 N N . ALA A 1 99 ? 1.996 11.871 3.885 1.00 85.06 99 ALA A N 1
ATOM 760 C CA . ALA A 1 99 ? 1.192 12.341 5.012 1.00 85.06 99 ALA A CA 1
ATOM 761 C C . ALA A 1 99 ? 0.302 13.555 4.708 1.00 85.06 99 ALA A C 1
ATOM 763 O O . ALA A 1 99 ? -0.662 13.796 5.446 1.00 85.06 99 ALA A O 1
ATOM 764 N N . SER A 1 100 ? 0.599 14.311 3.647 1.00 83.56 100 SER A N 1
ATOM 765 C CA . SER A 1 100 ? -0.221 15.450 3.220 1.00 83.56 100 SER A CA 1
ATOM 766 C C . SER A 1 100 ? -1.583 15.016 2.660 1.00 83.56 100 SER A C 1
ATOM 768 O O . SER A 1 100 ? -2.562 15.765 2.738 1.00 83.56 100 SER A O 1
ATOM 770 N N . HIS A 1 101 ? -1.676 13.775 2.178 1.00 79.81 101 HIS A N 1
ATOM 771 C CA . HIS A 1 101 ? -2.902 13.175 1.674 1.00 79.81 101 HIS A CA 1
ATOM 772 C C . HIS A 1 101 ? -3.736 12.637 2.841 1.00 79.81 101 HIS A C 1
ATOM 774 O O . HIS A 1 101 ? -3.307 11.752 3.581 1.00 79.81 101 HIS A O 1
ATOM 780 N N . ILE A 1 102 ? -4.951 13.160 3.028 1.00 79.44 102 ILE A N 1
ATOM 781 C CA . ILE A 1 102 ? -5.827 12.767 4.146 1.00 79.44 102 ILE A CA 1
ATOM 782 C C . ILE A 1 102 ? -6.361 11.336 4.006 1.00 79.44 102 ILE A C 1
ATOM 784 O O . ILE A 1 102 ? -6.533 10.661 5.023 1.00 79.44 102 ILE A O 1
ATOM 788 N N . TYR A 1 103 ? -6.576 10.854 2.777 1.00 78.56 103 TYR A N 1
ATOM 789 C CA . TYR A 1 103 ? -6.829 9.444 2.489 1.00 78.56 103 TYR A CA 1
ATOM 790 C C . TYR A 1 103 ? -5.684 8.877 1.671 1.00 78.56 103 TYR A C 1
ATOM 792 O O . TYR A 1 103 ? -5.204 9.494 0.725 1.00 78.56 103 TYR A O 1
ATOM 800 N N . ARG A 1 104 ? -5.231 7.690 2.057 1.00 78.94 104 ARG A N 1
ATOM 801 C CA . ARG A 1 104 ? -3.993 7.103 1.545 1.00 78.94 104 ARG A CA 1
ATOM 802 C C . ARG A 1 104 ? -4.218 5.637 1.185 1.00 78.94 104 ARG A C 1
ATOM 804 O O . ARG A 1 104 ? -4.957 4.959 1.914 1.00 78.94 104 ARG A O 1
ATOM 811 N N . PRO A 1 105 ? -3.609 5.134 0.095 1.00 78.62 105 PRO A N 1
ATOM 812 C CA . PRO A 1 105 ? -3.565 3.703 -0.162 1.00 78.62 105 PRO A CA 1
ATOM 813 C C . PRO A 1 105 ? -2.806 3.002 0.967 1.00 78.62 105 PRO A C 1
ATOM 815 O O . PRO A 1 105 ? -1.943 3.597 1.613 1.00 78.62 105 PRO A O 1
ATOM 818 N N . GLN A 1 106 ? -3.110 1.726 1.195 1.00 79.31 106 GLN A N 1
ATOM 819 C CA . GLN A 1 106 ? -2.333 0.942 2.146 1.00 79.31 106 GLN A CA 1
ATOM 820 C C . GLN A 1 106 ? -0.939 0.672 1.565 1.00 79.31 106 GLN A C 1
ATOM 822 O O . GLN A 1 106 ? -0.786 0.270 0.408 1.00 79.31 106 GLN A O 1
ATOM 827 N N . VAL A 1 107 ? 0.079 0.896 2.383 1.00 82.50 107 VAL A N 1
ATOM 828 C CA . VAL A 1 107 ? 1.494 0.635 2.091 1.00 82.50 107 VAL A CA 1
ATOM 829 C C . VAL A 1 107 ? 2.027 -0.351 3.124 1.00 82.50 107 VAL A C 1
ATOM 831 O O . VAL A 1 107 ? 1.354 -0.625 4.116 1.00 82.50 107 VAL A O 1
ATOM 834 N N . MET A 1 108 ? 3.208 -0.910 2.901 1.00 85.06 108 MET A N 1
ATOM 835 C CA . MET A 1 108 ? 3.899 -1.668 3.936 1.00 85.06 108 MET A CA 1
ATOM 836 C C . MET A 1 108 ? 4.5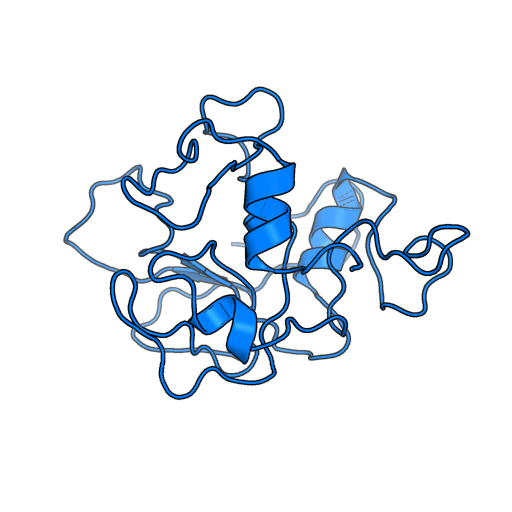82 -0.722 4.925 1.00 85.06 108 MET A C 1
ATOM 838 O O . MET A 1 108 ? 4.934 0.401 4.570 1.00 85.06 108 MET A O 1
ATOM 842 N N . SER A 1 109 ? 4.742 -1.175 6.166 1.00 86.19 109 SER A N 1
ATOM 843 C CA . SER A 1 109 ? 5.526 -0.488 7.196 1.00 86.19 109 SER A CA 1
ATOM 844 C C . SER A 1 109 ? 6.167 -1.514 8.127 1.00 86.19 109 SER A C 1
ATOM 846 O O . SER A 1 109 ? 5.514 -2.480 8.531 1.00 86.19 109 SER A O 1
ATOM 848 N N . ALA A 1 110 ? 7.435 -1.311 8.482 1.00 83.75 110 ALA A N 1
ATOM 849 C CA . ALA A 1 110 ? 8.125 -2.144 9.468 1.00 83.75 110 ALA A CA 1
ATOM 850 C C . ALA A 1 110 ? 7.677 -1.826 10.910 1.00 83.75 110 ALA A C 1
ATOM 852 O O . ALA A 1 110 ? 7.633 -2.710 11.763 1.00 83.75 110 ALA A O 1
ATOM 853 N N . SER A 1 111 ? 7.323 -0.570 11.184 1.00 85.69 111 SER A N 1
ATOM 854 C CA . SER A 1 111 ? 6.817 -0.080 12.470 1.00 85.69 111 SER A CA 1
ATOM 855 C C . SER A 1 111 ? 5.326 -0.340 12.660 1.00 85.69 111 SER A C 1
ATOM 857 O O . SER A 1 111 ? 4.856 -0.406 13.797 1.00 85.69 111 SER A O 1
ATOM 859 N N . GLY A 1 112 ? 4.588 -0.531 11.564 1.00 83.12 112 GLY A N 1
ATOM 860 C CA . GLY A 1 112 ? 3.155 -0.788 11.610 1.00 83.12 112 GLY A CA 1
ATOM 861 C C . GLY A 1 112 ? 2.313 0.452 11.906 1.00 83.12 112 GLY A C 1
ATOM 862 O O . GLY A 1 112 ? 1.207 0.319 12.433 1.00 83.12 112 GLY A O 1
ATOM 863 N N . ASP A 1 113 ? 2.838 1.644 11.616 1.00 86.25 113 ASP A N 1
ATOM 864 C CA . ASP A 1 113 ? 2.108 2.904 11.735 1.00 86.25 113 ASP A CA 1
ATOM 865 C C . ASP A 1 113 ? 1.694 3.420 10.349 1.00 86.25 113 ASP A C 1
ATOM 867 O O . ASP A 1 113 ? 2.529 3.677 9.486 1.00 86.25 113 ASP A O 1
ATOM 871 N N . TRP A 1 114 ? 0.384 3.596 10.154 1.00 82.25 114 TRP A N 1
ATOM 872 C CA . TRP A 1 114 ? -0.237 4.135 8.931 1.00 82.25 114 TRP A CA 1
ATOM 873 C C . TRP A 1 114 ? -1.040 5.423 9.180 1.00 82.25 114 TRP A C 1
ATOM 875 O O . TRP A 1 114 ? -1.743 5.938 8.293 1.00 82.25 114 TRP A O 1
ATOM 885 N N . GLY A 1 115 ? -0.966 5.933 10.412 1.00 81.75 115 GLY A N 1
ATOM 886 C CA . GLY A 1 115 ? -1.787 7.023 10.902 1.00 81.75 115 GLY A CA 1
ATOM 887 C C . GLY A 1 115 ? -3.284 6.706 10.859 1.00 81.75 115 GLY A C 1
ATOM 888 O O . GLY A 1 115 ? -3.727 5.575 10.649 1.00 81.75 115 GLY A O 1
ATOM 889 N N . THR A 1 116 ? -4.090 7.751 11.029 1.00 82.50 116 THR A N 1
ATOM 890 C CA . THR A 1 116 ? -5.552 7.672 10.921 1.00 82.50 116 THR A CA 1
ATOM 891 C C . THR A 1 116 ? -5.993 8.217 9.564 1.00 82.50 116 THR A C 1
ATOM 893 O O . THR A 1 116 ? -5.545 9.281 9.130 1.00 82.50 116 THR A O 1
ATOM 896 N N . GLN A 1 117 ? -6.866 7.490 8.872 1.00 79.56 117 GLN A N 1
ATOM 897 C CA . GLN A 1 117 ? -7.431 7.908 7.585 1.00 79.56 117 GLN A CA 1
ATOM 898 C C . GLN A 1 117 ? -8.456 9.032 7.789 1.00 79.56 117 GLN A C 1
ATOM 900 O O . GLN A 1 117 ? -9.172 9.054 8.789 1.00 79.56 117 GLN A O 1
ATOM 905 N N . GLY A 1 118 ? -8.511 9.986 6.859 1.00 77.25 118 GLY A N 1
ATOM 906 C CA . GLY A 1 118 ? -9.321 11.203 6.981 1.00 77.25 118 GLY A CA 1
ATOM 907 C C . GLY A 1 118 ? -8.747 12.249 7.945 1.00 77.25 118 GLY A C 1
ATOM 908 O O . GLY A 1 118 ? -9.422 13.231 8.254 1.00 77.25 118 GLY A O 1
ATOM 909 N N . GLN A 1 119 ? -7.515 12.057 8.425 1.00 81.69 119 GLN A N 1
ATOM 910 C CA . GLN A 1 119 ? -6.806 12.990 9.300 1.00 81.69 119 GLN A CA 1
ATOM 911 C C . GLN A 1 119 ? -5.416 13.312 8.743 1.00 81.69 119 GLN A C 1
ATOM 913 O O . GLN A 1 119 ? -4.796 12.495 8.058 1.00 81.69 119 GLN A O 1
ATOM 918 N N . VAL A 1 120 ? -4.927 14.512 9.074 1.00 84.06 120 VAL A N 1
ATOM 919 C CA . VAL A 1 120 ? -3.533 14.901 8.830 1.00 84.06 120 VAL A CA 1
ATOM 920 C C . VAL A 1 120 ? -2.630 14.027 9.694 1.00 84.06 120 VAL A C 1
ATOM 922 O O . VAL A 1 120 ? -2.829 13.935 10.908 1.00 84.06 120 VAL A O 1
ATOM 925 N N . TRP A 1 121 ? -1.624 13.411 9.083 1.00 87.50 121 TRP A N 1
ATOM 926 C CA . TRP A 1 121 ? -0.681 12.553 9.786 1.00 87.50 121 TRP A CA 1
ATOM 927 C C . TRP A 1 121 ? 0.564 13.353 10.172 1.00 87.50 121 TRP A C 1
ATOM 929 O O . TRP A 1 121 ? 1.401 13.664 9.338 1.00 87.50 121 TRP A O 1
ATOM 939 N N . GLN A 1 122 ? 0.667 13.755 11.441 1.00 88.69 122 GLN A N 1
ATOM 940 C CA . GLN A 1 122 ? 1.708 14.710 11.850 1.00 88.69 122 GLN A CA 1
ATOM 941 C C . GLN A 1 122 ? 3.121 14.119 11.902 1.00 88.69 122 GLN A C 1
ATOM 943 O O . GLN A 1 122 ? 4.080 14.851 11.689 1.00 88.69 122 GLN A O 1
ATOM 948 N N . ASN A 1 123 ? 3.246 12.823 12.197 1.00 90.00 123 ASN A N 1
ATOM 949 C CA . ASN A 1 123 ? 4.533 12.153 12.390 1.00 90.00 123 ASN A CA 1
ATOM 950 C C . ASN A 1 123 ? 4.549 10.810 11.643 1.00 90.00 123 ASN A C 1
ATOM 952 O O . ASN A 1 123 ? 4.505 9.765 12.290 1.00 90.00 123 ASN A O 1
ATOM 956 N N . PRO A 1 124 ? 4.536 10.820 10.301 1.00 90.62 124 PRO A N 1
ATOM 957 C CA . PRO A 1 124 ? 4.634 9.593 9.521 1.00 90.62 124 PRO A CA 1
ATOM 958 C C . PRO A 1 124 ? 6.014 8.939 9.722 1.00 90.62 124 PRO A C 1
ATOM 960 O O . PRO A 1 124 ? 7.022 9.653 9.791 1.00 90.62 124 PRO A O 1
ATOM 963 N N . PRO A 1 125 ? 6.101 7.603 9.823 1.00 90.00 125 PRO A N 1
ATOM 964 C CA . PRO A 1 125 ? 7.377 6.917 9.902 1.00 90.00 125 PRO A CA 1
ATOM 965 C C . PRO A 1 125 ? 8.094 6.959 8.546 1.00 90.00 125 PRO A C 1
ATOM 967 O O . PRO A 1 125 ? 7.486 7.105 7.488 1.00 90.00 125 PRO A O 1
ATOM 970 N N . ALA A 1 126 ? 9.419 6.816 8.576 1.00 89.19 126 ALA A N 1
ATOM 971 C CA . ALA A 1 126 ? 10.261 6.814 7.376 1.00 89.19 126 ALA A CA 1
ATOM 972 C C . ALA A 1 126 ? 10.356 5.439 6.687 1.00 89.19 126 ALA A C 1
ATOM 974 O O . ALA A 1 126 ? 11.151 5.263 5.767 1.00 89.19 126 ALA A O 1
ATOM 975 N N . ASP A 1 127 ? 9.589 4.456 7.158 1.00 86.44 127 ASP A N 1
ATOM 976 C CA . ASP A 1 127 ? 9.627 3.053 6.733 1.00 86.44 127 ASP A CA 1
ATOM 977 C C . ASP A 1 127 ? 8.417 2.653 5.878 1.00 86.44 127 ASP A C 1
ATOM 979 O O . ASP A 1 127 ? 8.049 1.482 5.820 1.00 86.44 127 ASP A O 1
ATOM 983 N N . LEU A 1 128 ? 7.772 3.641 5.257 1.00 86.38 128 LEU A N 1
ATOM 984 C CA . LEU A 1 128 ? 6.603 3.434 4.419 1.00 86.38 128 LEU A CA 1
ATOM 985 C C . LEU A 1 128 ? 7.037 3.011 3.028 1.00 86.38 128 LEU A C 1
ATOM 987 O O . LEU A 1 128 ? 7.566 3.821 2.270 1.00 86.38 128 LEU A O 1
ATOM 991 N N . THR A 1 129 ? 6.752 1.765 2.677 1.00 82.56 129 THR A N 1
ATOM 992 C CA . THR A 1 129 ? 7.163 1.182 1.402 1.00 82.56 129 THR A CA 1
ATOM 993 C C . THR A 1 129 ? 5.932 0.792 0.596 1.00 82.56 129 THR A C 1
ATOM 995 O O . THR A 1 129 ? 5.079 0.052 1.097 1.00 82.56 129 THR A O 1
ATOM 998 N N . PRO A 1 130 ? 5.778 1.228 -0.665 1.00 79.06 130 PRO A N 1
ATOM 999 C CA . PRO A 1 130 ? 4.689 0.735 -1.493 1.00 79.06 130 PRO A CA 1
ATOM 1000 C C . PRO A 1 130 ? 4.798 -0.785 -1.667 1.00 79.06 130 PRO A C 1
ATOM 1002 O O . PRO A 1 130 ? 5.869 -1.376 -1.570 1.00 79.06 130 PRO A O 1
ATOM 1005 N N . SER A 1 131 ? 3.687 -1.443 -1.967 1.00 76.94 131 SER A N 1
ATOM 1006 C CA . SER A 1 131 ? 3.670 -2.855 -2.347 1.00 76.94 131 SER A CA 1
ATOM 1007 C C . SER A 1 131 ? 2.800 -3.059 -3.572 1.00 76.94 131 SER A C 1
ATOM 1009 O O . SER A 1 131 ? 2.106 -2.145 -4.027 1.00 76.94 131 SER A O 1
ATOM 1011 N N . CYS A 1 132 ? 2.787 -4.279 -4.105 1.00 74.69 132 CYS A N 1
ATOM 1012 C CA . CYS A 1 132 ? 1.843 -4.631 -5.157 1.00 74.69 132 CYS A CA 1
ATOM 1013 C C . CYS A 1 132 ? 0.410 -4.257 -4.747 1.00 74.69 132 CYS A C 1
ATOM 1015 O O . CYS A 1 132 ? -0.302 -3.697 -5.567 1.00 74.69 132 CYS A O 1
ATOM 1017 N N . PHE A 1 133 ? 0.035 -4.434 -3.473 1.00 75.38 133 PHE A N 1
ATOM 1018 C CA . PHE A 1 133 ? -1.296 -4.111 -2.947 1.00 75.38 133 PHE A CA 1
ATOM 1019 C C . PHE A 1 133 ? -1.593 -2.625 -2.758 1.00 75.38 133 PHE A C 1
ATOM 1021 O O . PHE A 1 133 ? -2.761 -2.255 -2.656 1.00 75.38 133 PHE A O 1
ATOM 1028 N N . THR A 1 134 ? -0.573 -1.769 -2.806 1.00 77.88 134 THR A N 1
ATOM 1029 C CA . THR A 1 134 ? -0.762 -0.313 -2.850 1.00 77.88 134 THR A CA 1
ATOM 1030 C C . THR A 1 134 ? -1.465 0.111 -4.139 1.00 77.88 134 THR A C 1
ATOM 1032 O O . THR A 1 134 ? -2.304 1.008 -4.112 1.00 77.88 134 THR A O 1
ATOM 1035 N N . CYS A 1 135 ? -1.174 -0.567 -5.256 1.00 75.44 135 CYS A N 1
ATOM 1036 C CA . CYS A 1 135 ? -1.707 -0.226 -6.580 1.00 75.44 135 CYS A CA 1
ATOM 1037 C C . CYS A 1 135 ? -2.612 -1.313 -7.178 1.00 75.44 135 CYS A C 1
ATOM 1039 O O . CYS A 1 135 ? -3.451 -1.016 -8.024 1.00 75.44 135 CYS A O 1
ATOM 1041 N N . HIS A 1 136 ? -2.448 -2.569 -6.768 1.00 74.94 136 HIS A N 1
ATOM 1042 C CA . HIS A 1 136 ? -3.161 -3.734 -7.282 1.00 74.94 136 HIS A CA 1
ATOM 1043 C C . HIS A 1 136 ? -3.819 -4.505 -6.155 1.00 74.94 136 HIS A C 1
ATOM 1045 O O . HIS A 1 136 ? -3.167 -5.176 -5.365 1.00 74.94 136 HIS A O 1
ATOM 1051 N N . LYS A 1 137 ? -5.139 -4.534 -6.143 1.00 72.00 137 LYS A N 1
ATOM 1052 C CA . LYS A 1 137 ? -5.856 -5.488 -5.322 1.00 72.00 137 LYS A CA 1
ATOM 1053 C C . LYS A 1 137 ? -5.823 -6.876 -5.953 1.00 72.00 137 LYS A C 1
ATOM 1055 O O . LYS A 1 137 ? -6.029 -7.040 -7.156 1.00 72.00 137 LYS A O 1
ATOM 1060 N N . GLY A 1 138 ? -5.608 -7.885 -5.114 1.00 57.66 138 GLY A N 1
ATOM 1061 C CA . GLY A 1 138 ? -5.809 -9.276 -5.498 1.00 57.66 138 GLY A CA 1
ATOM 1062 C C . GLY A 1 138 ? -7.279 -9.518 -5.843 1.00 57.66 138 GLY A C 1
ATOM 1063 O O . GLY A 1 138 ? -8.154 -9.025 -5.142 1.00 57.66 138 GLY A O 1
ATOM 1064 N N . HIS A 1 139 ? -7.508 -10.237 -6.943 1.00 51.34 139 HIS A N 1
ATOM 1065 C CA . HIS A 1 139 ? -8.759 -10.856 -7.403 1.00 51.34 139 HIS A CA 1
ATOM 1066 C C . HIS A 1 139 ? -10.002 -10.589 -6.528 1.00 51.34 139 HIS A C 1
ATOM 1068 O O . HIS A 1 139 ? -10.095 -11.097 -5.413 1.00 51.34 139 HIS A O 1
ATOM 1074 N N . GLY A 1 140 ? -10.985 -9.863 -7.073 1.00 54.34 140 GLY A N 1
ATOM 1075 C CA . GLY A 1 140 ? -12.249 -9.569 -6.381 1.00 54.34 140 GLY A CA 1
ATOM 1076 C C . GLY A 1 140 ? -12.743 -8.128 -6.509 1.00 54.34 140 GLY A C 1
ATOM 1077 O O . GLY A 1 140 ? -13.824 -7.836 -6.015 1.00 54.34 140 GLY A O 1
ATOM 1078 N N . ASN A 1 141 ? -11.990 -7.243 -7.173 1.00 68.94 141 ASN A N 1
ATOM 1079 C CA . ASN A 1 141 ? -12.461 -5.901 -7.511 1.00 68.94 141 ASN A CA 1
ATOM 1080 C C . ASN A 1 141 ? -13.037 -5.848 -8.940 1.00 68.94 141 ASN A C 1
ATOM 1082 O O . ASN A 1 141 ? -12.782 -6.725 -9.767 1.00 68.94 141 ASN A O 1
ATOM 1086 N N . ASP A 1 142 ? -13.792 -4.798 -9.246 1.00 72.12 142 ASP A N 1
ATOM 1087 C CA . ASP A 1 142 ? -14.473 -4.612 -10.534 1.00 72.12 142 ASP A CA 1
ATOM 1088 C C . ASP A 1 142 ? -13.527 -4.113 -11.642 1.00 72.12 142 ASP A C 1
ATOM 1090 O O . ASP A 1 142 ? -13.964 -3.697 -12.720 1.00 72.12 142 ASP A O 1
ATOM 1094 N N . ARG A 1 143 ? -12.209 -4.107 -11.396 1.00 73.00 143 ARG A N 1
ATOM 1095 C CA . ARG A 1 143 ? -11.206 -3.607 -12.338 1.00 73.00 143 ARG A CA 1
ATOM 1096 C C . ARG A 1 143 ? -10.480 -4.776 -13.007 1.00 73.00 143 ARG A C 1
ATOM 1098 O O . ARG A 1 143 ? -9.913 -5.621 -12.322 1.00 73.00 143 ARG A O 1
ATOM 1105 N N . PRO A 1 144 ? -10.384 -4.803 -14.350 1.00 67.44 144 PRO A N 1
ATOM 1106 C CA . PRO A 1 144 ? -9.890 -5.963 -15.105 1.00 67.44 144 PRO A CA 1
ATOM 1107 C C . PRO A 1 144 ? -8.425 -6.351 -14.833 1.00 67.44 144 PRO A C 1
ATOM 1109 O O . PRO A 1 144 ? -8.003 -7.435 -15.222 1.00 67.44 144 PRO A O 1
ATOM 1112 N N . PHE A 1 145 ? -7.655 -5.492 -14.158 1.00 72.12 145 PHE A N 1
ATOM 1113 C CA . PHE A 1 145 ? -6.256 -5.735 -13.783 1.00 72.12 145 PHE A CA 1
ATOM 1114 C C . PHE A 1 145 ? -6.004 -5.602 -12.272 1.00 72.12 145 PHE A C 1
ATOM 1116 O O . PHE A 1 145 ? -4.861 -5.426 -11.849 1.00 72.12 145 PHE A O 1
ATOM 1123 N N . GLY A 1 146 ? -7.063 -5.593 -11.455 1.00 72.12 146 GLY A N 1
ATOM 1124 C CA . GLY A 1 146 ? -6.938 -5.382 -10.013 1.00 72.12 146 GLY A CA 1
ATOM 1125 C C . GLY A 1 146 ? -6.531 -3.959 -9.622 1.00 72.12 146 GLY A C 1
ATOM 1126 O O . GLY A 1 146 ? -6.357 -3.688 -8.444 1.00 72.12 146 GLY A O 1
ATOM 1127 N N . LEU A 1 147 ? -6.382 -3.029 -10.571 1.00 74.50 147 LEU A N 1
ATOM 1128 C CA . LEU A 1 147 ? -5.846 -1.693 -10.301 1.00 74.50 147 LEU A CA 1
ATOM 1129 C C . LEU A 1 147 ? -6.751 -0.871 -9.378 1.00 74.50 147 LEU A C 1
ATOM 1131 O O . LEU A 1 147 ? -7.944 -0.724 -9.640 1.00 74.50 147 LEU A O 1
ATOM 1135 N N . ILE A 1 148 ? -6.151 -0.280 -8.350 1.00 76.44 148 ILE A N 1
ATOM 1136 C CA . ILE A 1 148 ? -6.752 0.729 -7.484 1.00 76.44 148 ILE A CA 1
ATOM 1137 C C . ILE A 1 148 ? -6.262 2.088 -7.985 1.00 76.44 148 ILE A C 1
ATOM 1139 O O . ILE A 1 148 ? -5.061 2.335 -8.060 1.00 76.44 148 ILE A O 1
ATOM 1143 N N . GLN A 1 149 ? -7.194 2.958 -8.365 1.00 77.50 149 GLN A N 1
ATOM 1144 C CA . GLN A 1 149 ? -6.894 4.330 -8.770 1.00 77.50 149 GLN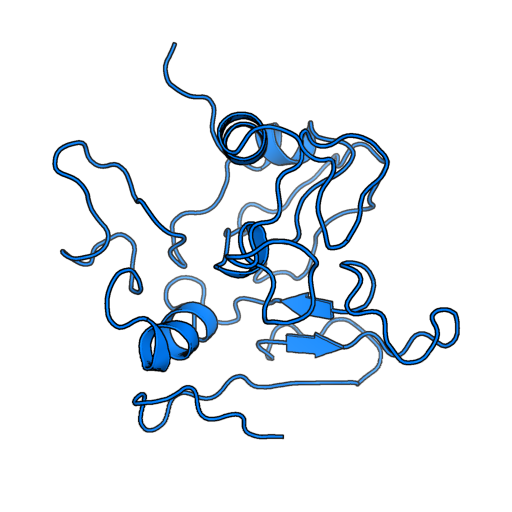 A CA 1
ATOM 1145 C C . GLN A 1 149 ? -7.558 5.275 -7.779 1.00 77.50 149 GLN A C 1
ATOM 1147 O O . GLN A 1 149 ? -8.780 5.233 -7.653 1.00 77.50 149 GLN A O 1
ATOM 1152 N N . MET A 1 150 ? -6.766 6.076 -7.073 1.00 76.44 150 MET A N 1
ATOM 1153 C CA . MET A 1 150 ? -7.238 7.095 -6.137 1.00 76.44 150 MET A CA 1
ATOM 1154 C C . MET A 1 150 ? -6.489 8.431 -6.249 1.00 76.44 150 MET A C 1
ATOM 1156 O O . MET A 1 150 ? -5.325 8.442 -6.659 1.00 76.44 150 MET A O 1
ATOM 1160 N N . THR A 1 151 ? -7.156 9.533 -5.883 1.00 76.44 151 THR A N 1
ATOM 1161 C CA . THR A 1 151 ? -6.559 10.879 -5.724 1.00 76.44 151 THR A CA 1
ATOM 1162 C C . THR A 1 151 ? -6.101 11.178 -4.298 1.00 76.44 151 THR A C 1
ATOM 1164 O O . THR A 1 151 ? -5.379 12.144 -4.088 1.00 76.44 151 THR A O 1
ATOM 1167 N N . GLY A 1 152 ? -6.521 10.361 -3.328 1.00 76.44 152 GLY A N 1
ATOM 1168 C CA . GLY A 1 152 ? -6.333 10.628 -1.900 1.00 76.44 152 GLY A CA 1
ATOM 1169 C C . GLY A 1 152 ? -7.517 11.343 -1.233 1.00 76.44 152 GLY A C 1
ATOM 1170 O O . GLY A 1 152 ? -7.397 11.815 -0.101 1.00 76.44 152 GLY A O 1
ATOM 1171 N N . ASP A 1 153 ? -8.670 11.373 -1.912 1.00 74.75 153 ASP A N 1
ATOM 1172 C CA . ASP A 1 153 ? -9.940 11.928 -1.433 1.00 74.75 153 ASP A CA 1
ATOM 1173 C C . ASP A 1 153 ? -11.003 10.835 -1.171 1.00 74.75 153 ASP A C 1
ATOM 1175 O O . ASP A 1 153 ? -10.791 9.645 -1.416 1.00 74.75 153 ASP A O 1
ATOM 1179 N N . VAL A 1 154 ? -12.177 11.236 -0.663 1.00 73.69 154 VAL A N 1
ATOM 1180 C CA . VAL A 1 154 ? -13.351 10.351 -0.512 1.00 73.69 154 VAL A CA 1
ATOM 1181 C C . VAL A 1 154 ? -14.173 10.234 -1.802 1.00 73.69 154 VAL A C 1
ATOM 1183 O O . VAL A 1 154 ? -14.299 11.218 -2.530 1.00 73.69 154 VAL A O 1
ATOM 1186 N N . PRO A 1 155 ? -14.858 9.094 -2.034 1.00 69.56 155 PRO A N 1
ATOM 1187 C CA . PRO A 1 155 ? -14.901 7.888 -1.201 1.00 69.56 155 PRO A CA 1
ATOM 1188 C C . PRO A 1 155 ? -13.747 6.920 -1.497 1.00 69.56 155 PRO A C 1
ATOM 1190 O O . PRO A 1 155 ? -13.465 6.601 -2.650 1.00 69.56 155 PRO A O 1
ATOM 1193 N N . ARG A 1 156 ? -13.139 6.361 -0.443 1.00 70.56 156 ARG A N 1
ATOM 1194 C CA . ARG A 1 156 ? -12.188 5.254 -0.584 1.00 70.56 156 ARG A CA 1
ATOM 1195 C C . ARG A 1 156 ? -12.957 3.947 -0.752 1.00 70.56 156 ARG A C 1
ATOM 1197 O O . ARG A 1 156 ? -13.751 3.588 0.113 1.00 70.56 156 ARG A O 1
ATOM 1204 N N . THR A 1 157 ? -12.704 3.229 -1.841 1.00 72.69 157 THR A N 1
ATOM 1205 C CA . THR A 1 157 ? -13.300 1.909 -2.087 1.00 72.69 157 THR A CA 1
ATOM 1206 C C . THR A 1 157 ? -12.254 0.920 -2.586 1.00 72.69 157 THR A C 1
ATOM 1208 O O . THR A 1 157 ? -11.171 1.305 -3.029 1.00 72.69 157 THR A O 1
ATOM 1211 N N . GLU A 1 158 ? -12.608 -0.364 -2.588 1.00 67.38 158 GLU A N 1
ATOM 1212 C CA . GLU A 1 158 ? -11.788 -1.435 -3.165 1.00 67.38 158 GLU A CA 1
ATOM 1213 C C . GLU A 1 158 ? -11.546 -1.287 -4.685 1.00 67.38 158 GLU A C 1
ATOM 1215 O O . GLU A 1 158 ? -10.610 -1.876 -5.231 1.00 67.38 158 GLU A O 1
ATOM 1220 N N . ASN A 1 159 ? -12.375 -0.484 -5.359 1.00 72.62 159 ASN A N 1
ATOM 1221 C CA . ASN A 1 159 ? -12.298 -0.171 -6.788 1.00 72.62 159 ASN A CA 1
ATOM 1222 C C . ASN A 1 159 ? -11.565 1.153 -7.078 1.00 72.62 159 ASN A C 1
ATOM 1224 O O . ASN A 1 159 ? -11.468 1.571 -8.244 1.00 72.62 159 ASN A O 1
ATOM 1228 N N . GLY A 1 160 ? -11.081 1.820 -6.025 1.00 74.12 160 GLY A N 1
ATOM 1229 C CA . GLY A 1 160 ? -10.627 3.203 -6.082 1.00 74.12 160 GLY A CA 1
ATOM 1230 C C . GLY A 1 160 ? -11.783 4.194 -6.267 1.00 74.12 160 GLY A C 1
ATOM 1231 O O . GLY A 1 160 ? -12.935 3.891 -5.958 1.00 74.12 160 GLY A O 1
ATOM 1232 N N . ASP A 1 161 ? -11.474 5.374 -6.794 1.00 74.19 161 ASP A N 1
ATOM 1233 C CA . ASP A 1 161 ? -12.408 6.484 -7.049 1.00 74.19 161 ASP A CA 1
ATOM 1234 C C . ASP A 1 161 ? -12.574 6.797 -8.555 1.00 74.19 161 ASP A C 1
ATOM 1236 O O . ASP A 1 161 ? -13.137 7.823 -8.932 1.00 74.19 161 ASP A O 1
ATOM 1240 N N . ASN A 1 162 ? -12.105 5.895 -9.433 1.00 73.12 162 ASN A N 1
ATOM 1241 C CA . ASN A 1 162 ? -12.044 6.077 -10.895 1.00 73.12 162 ASN A CA 1
ATOM 1242 C C . ASN A 1 162 ? -11.123 7.210 -11.384 1.00 73.12 162 ASN A C 1
ATOM 1244 O O . ASN A 1 162 ? -11.243 7.642 -12.534 1.00 73.12 162 ASN A O 1
ATOM 1248 N N . SER A 1 163 ? -10.179 7.670 -10.566 1.00 75.56 163 SER A N 1
ATOM 1249 C CA . SER A 1 163 ? -9.144 8.606 -11.007 1.00 75.56 163 SER A CA 1
ATOM 1250 C C . SER A 1 163 ? -8.147 7.984 -11.994 1.00 75.56 163 SER A C 1
ATOM 1252 O O . SER A 1 163 ? -8.263 6.841 -12.436 1.00 75.56 163 SER A O 1
ATOM 1254 N N . LYS A 1 164 ? -7.157 8.773 -12.418 1.00 77.69 164 LYS A N 1
ATOM 1255 C CA . LYS A 1 164 ? -6.103 8.313 -13.330 1.00 77.69 164 LYS A CA 1
ATOM 1256 C C . LYS A 1 164 ? -4.986 7.646 -12.538 1.00 77.69 164 LYS A C 1
ATOM 1258 O O . LYS A 1 164 ? -4.644 8.117 -11.461 1.00 77.69 164 LYS A O 1
ATOM 1263 N N . ILE A 1 165 ? -4.321 6.658 -13.140 1.00 74.94 165 ILE A N 1
ATOM 1264 C CA . ILE A 1 165 ? -3.104 6.047 -12.573 1.00 74.94 165 ILE A CA 1
ATOM 1265 C C . ILE A 1 165 ? -2.080 7.101 -12.134 1.00 74.94 165 ILE A C 1
ATOM 1267 O O . ILE A 1 165 ? -1.503 6.990 -11.064 1.00 74.94 165 ILE A O 1
ATOM 1271 N N . THR A 1 166 ? -1.926 8.180 -12.907 1.00 72.12 166 THR A N 1
ATOM 1272 C CA . THR A 1 166 ? -1.015 9.279 -12.578 1.00 72.12 166 THR A CA 1
ATOM 1273 C C . THR A 1 166 ? -1.414 10.038 -11.318 1.00 72.12 166 THR A C 1
ATOM 1275 O O . THR A 1 166 ? -0.530 10.541 -10.640 1.00 72.12 166 THR A O 1
ATOM 1278 N N . ALA A 1 167 ? -2.705 10.128 -10.991 1.00 73.25 167 ALA A N 1
ATOM 1279 C CA . ALA A 1 167 ? -3.155 10.719 -9.733 1.00 73.25 167 ALA A CA 1
ATOM 1280 C C . ALA A 1 167 ? -2.747 9.838 -8.546 1.00 73.25 167 ALA A C 1
ATOM 1282 O O . ALA A 1 167 ? -2.240 10.347 -7.560 1.00 73.25 167 ALA A O 1
ATOM 1283 N N . THR A 1 168 ? -2.853 8.518 -8.693 1.00 75.06 168 THR A N 1
ATOM 1284 C CA . THR A 1 168 ? -2.411 7.560 -7.669 1.00 75.06 168 THR A CA 1
ATOM 1285 C C . THR A 1 168 ? -0.902 7.562 -7.499 1.00 75.06 168 THR A C 1
ATOM 1287 O O . THR A 1 168 ? -0.416 7.578 -6.376 1.00 75.06 168 THR A O 1
ATOM 1290 N N . CYS A 1 169 ? -0.148 7.626 -8.600 1.00 73.81 169 CYS A N 1
ATOM 1291 C CA . CYS A 1 169 ? 1.304 7.781 -8.535 1.00 73.81 169 CYS A CA 1
ATOM 1292 C C . CYS A 1 169 ? 1.704 9.066 -7.797 1.00 73.81 169 CYS A C 1
ATOM 1294 O O . CYS A 1 169 ? 2.693 9.057 -7.077 1.00 73.81 169 CYS A O 1
ATOM 1296 N N . LYS A 1 170 ? 0.926 10.145 -7.952 1.00 75.50 170 LYS A N 1
ATOM 1297 C CA . LYS A 1 170 ? 1.179 11.440 -7.309 1.00 75.50 170 LYS A CA 1
ATOM 1298 C C . LYS A 1 170 ? 0.936 11.472 -5.803 1.00 75.50 170 LYS A C 1
ATOM 1300 O O . LYS A 1 170 ? 1.361 12.426 -5.179 1.00 75.50 170 LYS A O 1
ATOM 1305 N N . ILE A 1 171 ? 0.317 10.440 -5.231 1.00 72.31 171 ILE A N 1
ATOM 1306 C CA . ILE A 1 171 ? 0.210 10.301 -3.769 1.00 72.31 171 ILE A CA 1
ATOM 1307 C C . ILE A 1 171 ? 1.577 9.979 -3.142 1.00 72.31 171 ILE A C 1
ATOM 1309 O O . ILE A 1 171 ? 1.798 10.216 -1.959 1.00 72.31 171 ILE A O 1
ATOM 1313 N N . CYS A 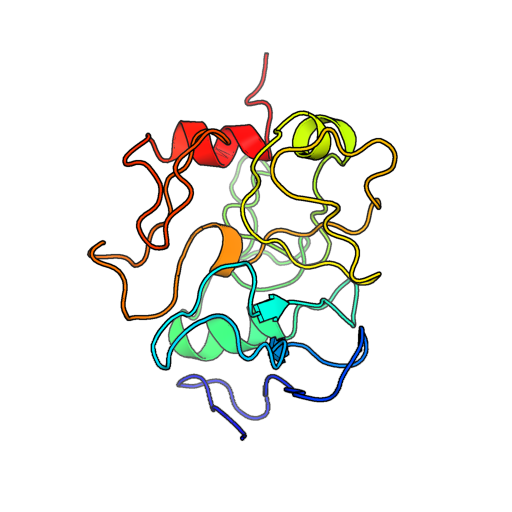1 172 ? 2.476 9.399 -3.939 1.00 70.19 172 CYS A N 1
ATOM 1314 C CA . CYS A 1 172 ? 3.759 8.866 -3.495 1.00 70.19 172 CYS A CA 1
ATOM 1315 C C . CYS A 1 172 ? 4.963 9.516 -4.194 1.00 70.19 172 CYS A C 1
ATOM 1317 O O . CYS A 1 172 ? 6.107 9.262 -3.815 1.00 70.19 172 CYS A O 1
ATOM 1319 N N . HIS A 1 173 ? 4.722 10.257 -5.277 1.00 67.06 173 HIS A N 1
ATOM 1320 C CA . HIS A 1 173 ? 5.754 10.784 -6.158 1.00 67.06 173 HIS A CA 1
ATOM 1321 C C . HIS A 1 173 ? 5.357 12.153 -6.711 1.00 67.06 173 HIS A C 1
ATOM 1323 O O . HIS A 1 173 ? 4.456 12.264 -7.549 1.00 67.06 173 HIS A O 1
ATOM 1329 N N . GLU A 1 174 ? 6.136 13.180 -6.394 1.00 58.28 174 GLU A N 1
ATOM 1330 C CA . GLU A 1 174 ? 6.189 14.370 -7.233 1.00 58.28 174 GLU A CA 1
ATOM 1331 C C . GLU A 1 174 ? 6.904 14.001 -8.544 1.00 58.28 174 GLU A C 1
ATOM 1333 O O . GLU A 1 174 ? 8.109 13.750 -8.584 1.00 58.28 174 GLU A O 1
ATOM 1338 N N . GLN A 1 175 ? 6.166 13.904 -9.655 1.00 44.69 175 GLN A N 1
ATOM 1339 C CA . GLN A 1 175 ? 6.821 13.882 -10.966 1.00 44.69 175 GLN A CA 1
ATOM 1340 C C . GLN A 1 175 ? 7.577 15.197 -11.142 1.00 44.69 175 GLN A C 1
ATOM 1342 O O . GLN A 1 175 ? 6.996 16.245 -10.869 1.00 44.69 175 GLN A O 1
ATOM 1347 N N . GLY A 1 176 ? 8.830 15.096 -11.603 1.00 36.38 176 GLY A N 1
ATOM 1348 C CA . GLY A 1 176 ? 9.774 16.200 -11.769 1.00 36.38 176 GLY A CA 1
ATOM 1349 C C . GLY A 1 176 ? 9.126 17.546 -12.079 1.00 36.38 176 GLY A C 1
ATOM 1350 O O . GLY A 1 176 ? 8.266 17.656 -12.958 1.00 36.38 176 GLY A O 1
ATOM 1351 N N . SER A 1 177 ? 9.575 18.549 -11.328 1.00 35.25 177 SER A N 1
ATOM 1352 C CA . SER A 1 177 ? 9.454 19.945 -11.740 1.00 35.25 177 SER A CA 1
ATOM 1353 C C . SER A 1 177 ? 10.046 20.171 -13.130 1.00 35.25 177 SER A C 1
ATOM 1355 O O . SER A 1 177 ? 10.997 19.448 -13.513 1.00 35.25 177 SER A O 1
#

Sequence (177 aa):
MRINPGNASAVYLTYDTTTGVNTERDVHWRVNSAHAAGAYETDNVDFYEPVSNGSQFGAWCQGCHTNFHGSSSDPNMHNVDGWVRHPVADANLDPADFASHIYRPQVMSASGDWGTQGQVWQNPPADLTPSCFTCHKGHGNDRPFGLIQMTGDVPRTENGDNSKI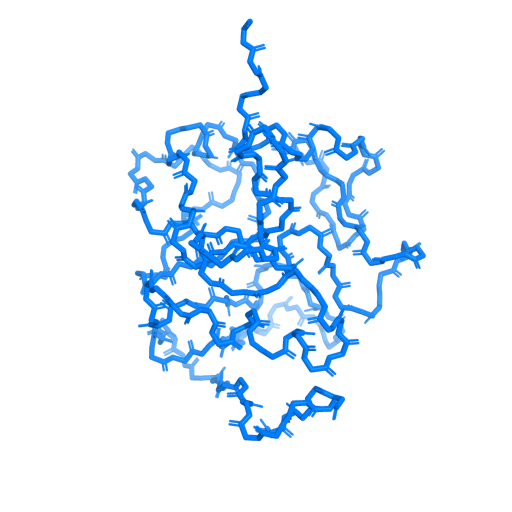TATCKICHEQGS

Secondary structure (DSSP, 8-state):
-----TT-SS----EE-SSS--TTSSEEE---TTS-TT---TTTEEEB-SSTT--HHHHHHHHHH-SS-S-TTSTTTB-TTS-B-S--TT----HHHHHH-SS----EESS-----TTS--SS--TTEE--HHHHB--S-SSSTT-B----S-SPP-TTTTS--HHHHHTTT-----

Radius of gyration: 15.73 Å; chains: 1; bounding box: 39×43×37 Å

Foldseek 3Di:
DFDQQAQQDPQTFFEEADDDDDLCGQKYFDPDPPDDPPDPDPVGMAGAQLDLQARSQLSRNCNHVVAQGHGLPDPRQDDPVSDRPFWGSNPFFPQQLLLVQLAAQHFYFSVRDPDDHNDRDPDGDRRTTHHCRSAADPPDEPDPGRGADEQSDPDQDSNHPPHDPVSSVSSGDDDDD